Protein AF-A0A7Y3PG98-F1 (afdb_monomer_lite)

Secondary structure (DSSP, 8-state):
---------------EEE-TT-SS-EE-HHHHHHHT----EEEEEEETTEEEEEEEEEEEEEETTTEEEEEEEEEE----TT--EEE-HHHHTTSEEEEEEETTEEEEEEESS--S----HHHHHHHHHHHHHHHHHHHHHHHHHHHS--

Sequence (150 aa):
MDKSIGPNKQTADLIGIWDTGASGTMITQRVVDELEIKPIGRTEVHHAQGSDESPVFLVDLQLPMKVVIQGLTVTLGKLPPGVDVLIGMDVIGTGDFAVTNVGGMTTMSFRVPSQVKIDYVAESHAINQVQAKAAQGNRAQRRANKRGSH

pLDDT: mean 88.87, std 14.06, range [38.84, 98.31]

Structure (mmCIF, N/CA/C/O backbone):
data_AF-A0A7Y3PG98-F1
#
_entry.id   AF-A0A7Y3PG98-F1
#
loop_
_atom_site.group_PDB
_atom_site.id
_atom_site.type_symbol
_atom_site.label_atom_id
_atom_site.label_alt_id
_atom_site.label_comp_id
_atom_site.label_asym_id
_atom_site.label_entity_id
_atom_site.label_seq_id
_atom_site.pdbx_PDB_ins_code
_atom_site.Cartn_x
_atom_site.Cartn_y
_atom_site.Cartn_z
_atom_site.occupancy
_atom_site.B_iso_or_equiv
_atom_site.auth_seq_id
_atom_site.auth_comp_id
_atom_site.auth_asym_id
_atom_site.auth_atom_id
_atom_site.pdbx_PDB_model_num
ATOM 1 N N . MET A 1 1 ? -25.744 -10.027 36.135 1.00 39.94 1 MET A N 1
ATOM 2 C CA . MET A 1 1 ? -24.843 -9.097 35.428 1.00 39.94 1 MET A CA 1
ATOM 3 C C . MET A 1 1 ? -24.874 -9.496 33.974 1.00 39.94 1 MET A C 1
ATOM 5 O O . MET A 1 1 ? -24.430 -10.584 33.637 1.00 39.94 1 MET A O 1
ATOM 9 N N . ASP A 1 2 ? -25.550 -8.679 33.183 1.00 38.84 2 ASP A N 1
ATOM 10 C CA . ASP A 1 2 ? -25.761 -8.873 31.756 1.00 38.84 2 ASP A CA 1
ATOM 11 C C . ASP A 1 2 ? -24.429 -8.719 31.001 1.00 38.84 2 ASP A C 1
ATOM 13 O O . ASP A 1 2 ? -23.715 -7.733 31.184 1.00 38.84 2 ASP A O 1
ATOM 17 N N . LYS A 1 3 ? -24.078 -9.724 30.198 1.00 41.81 3 LYS A N 1
ATOM 18 C CA . LYS A 1 3 ? -23.091 -9.626 29.117 1.00 41.81 3 LYS A CA 1
ATOM 19 C C . LYS A 1 3 ? -23.709 -10.255 27.873 1.00 41.81 3 LYS A C 1
ATOM 21 O O . LYS A 1 3 ? -23.242 -11.274 27.369 1.00 41.81 3 LYS A O 1
ATOM 26 N N . SER A 1 4 ? -24.781 -9.642 27.389 1.00 39.09 4 SER A N 1
ATOM 27 C CA . SER A 1 4 ? -25.163 -9.685 25.985 1.00 39.09 4 SER A CA 1
ATOM 28 C C . SER A 1 4 ? -24.027 -9.073 25.154 1.00 39.09 4 SER A C 1
ATOM 30 O O . SER A 1 4 ? -23.998 -7.889 24.836 1.00 39.09 4 SER A O 1
ATOM 32 N N . ILE A 1 5 ? -23.028 -9.897 24.829 1.00 47.22 5 ILE A N 1
ATOM 33 C CA . ILE A 1 5 ? -22.099 -9.604 23.741 1.00 47.22 5 ILE A CA 1
ATOM 34 C C . ILE A 1 5 ? -22.943 -9.731 22.471 1.00 47.22 5 ILE A C 1
ATOM 36 O O . ILE A 1 5 ? -23.153 -10.828 21.957 1.00 47.22 5 ILE A O 1
ATOM 40 N N . GLY A 1 6 ? -23.505 -8.606 22.025 1.00 44.28 6 GLY A N 1
ATOM 41 C CA . GLY A 1 6 ? -24.035 -8.479 20.671 1.00 44.28 6 GLY A CA 1
ATOM 42 C C . GLY A 1 6 ? -22.948 -8.830 19.645 1.00 44.28 6 GLY A C 1
ATOM 43 O O . GLY A 1 6 ? -21.772 -8.908 20.009 1.00 44.28 6 GLY A O 1
ATOM 44 N N . PRO A 1 7 ? -23.304 -9.078 18.374 1.00 42.66 7 PRO A N 1
ATOM 45 C CA . PRO A 1 7 ? -22.331 -9.443 17.353 1.00 42.66 7 PRO A CA 1
ATOM 46 C C . PRO A 1 7 ? -21.313 -8.310 17.225 1.00 42.66 7 PRO A C 1
ATOM 48 O O . PRO A 1 7 ? -21.605 -7.258 16.665 1.00 42.66 7 PRO A O 1
ATOM 51 N N . ASN A 1 8 ? -20.132 -8.507 17.807 1.00 52.66 8 ASN A N 1
ATOM 52 C CA . ASN A 1 8 ? -19.030 -7.574 17.686 1.00 52.66 8 ASN A CA 1
ATOM 53 C C . ASN A 1 8 ? -18.654 -7.578 16.204 1.00 52.66 8 ASN A C 1
ATOM 55 O O . ASN A 1 8 ? -18.199 -8.605 15.692 1.00 52.66 8 ASN A O 1
ATOM 59 N N . LYS A 1 9 ? -18.947 -6.494 15.486 1.00 55.75 9 LYS A N 1
ATOM 60 C CA . LYS A 1 9 ? -18.654 -6.388 14.059 1.00 55.75 9 LYS A CA 1
ATOM 61 C C . LYS A 1 9 ? -17.140 -6.202 13.911 1.00 55.75 9 LYS A C 1
ATOM 63 O O . LYS A 1 9 ? -16.649 -5.109 13.702 1.00 55.75 9 LYS A O 1
ATOM 68 N N . GLN A 1 10 ? -16.384 -7.288 14.073 1.00 78.19 10 GLN A N 1
ATOM 69 C CA . GLN A 1 10 ? -14.914 -7.282 14.056 1.00 78.19 10 GLN A CA 1
ATOM 70 C C . GLN A 1 10 ? -14.327 -7.230 12.639 1.00 78.19 10 GLN A C 1
ATOM 72 O O . GLN A 1 10 ? -13.117 -7.317 12.467 1.00 78.19 10 GLN A O 1
ATOM 77 N N . THR A 1 11 ? -15.176 -7.147 11.615 1.00 88.19 11 THR A N 1
ATOM 78 C CA . THR A 1 11 ? -14.768 -7.165 10.209 1.00 88.19 11 THR A CA 1
ATOM 79 C C . THR A 1 11 ? -15.646 -6.212 9.409 1.00 88.19 11 THR A C 1
ATOM 81 O O . THR A 1 11 ? -16.843 -6.080 9.678 1.00 88.19 11 THR A O 1
ATOM 84 N N . ALA A 1 12 ? -15.042 -5.550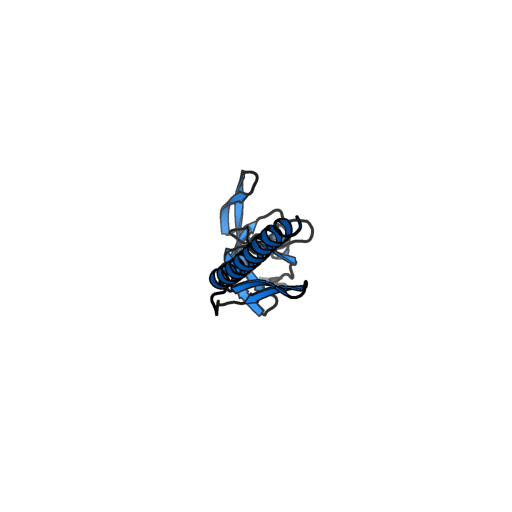 8.428 1.00 91.88 12 ALA A N 1
ATOM 85 C CA . ALA A 1 12 ? -15.719 -4.683 7.477 1.00 91.88 12 ALA A CA 1
ATOM 86 C C . ALA A 1 12 ? -15.169 -4.969 6.079 1.00 91.88 12 ALA A C 1
ATOM 88 O O . ALA A 1 12 ? -13.960 -5.141 5.911 1.00 91.88 12 ALA A O 1
ATOM 89 N N . ASP A 1 13 ? -16.058 -5.001 5.089 1.00 93.56 13 ASP A N 1
ATOM 90 C CA . ASP A 1 13 ? -15.665 -5.032 3.684 1.00 93.56 13 ASP A CA 1
ATOM 91 C C . ASP A 1 13 ? -15.352 -3.602 3.241 1.00 93.56 13 ASP A C 1
ATOM 93 O O . ASP A 1 13 ? -16.183 -2.699 3.371 1.00 93.56 13 ASP A O 1
ATOM 97 N N . LEU A 1 14 ? -14.133 -3.390 2.749 1.00 94.81 14 LEU A N 1
ATOM 98 C CA . LEU A 1 14 ? -13.570 -2.065 2.494 1.00 94.81 14 LEU A CA 1
ATOM 99 C C . LEU A 1 14 ? -13.083 -1.943 1.051 1.00 94.81 14 LEU A C 1
ATOM 101 O O . LEU A 1 14 ? -12.591 -2.908 0.461 1.00 94.81 14 LEU A O 1
ATOM 105 N N . ILE A 1 15 ? -13.158 -0.734 0.498 1.00 96.88 15 ILE A N 1
ATOM 106 C CA . ILE A 1 15 ? -12.541 -0.414 -0.790 1.00 96.88 15 ILE A CA 1
ATOM 107 C C . ILE A 1 15 ? -11.116 0.084 -0.538 1.00 96.88 15 ILE A C 1
ATOM 109 O O . ILE A 1 15 ? -10.903 1.161 0.023 1.00 96.88 15 ILE A O 1
ATOM 113 N N . GLY A 1 16 ? -10.137 -0.719 -0.957 1.00 96.19 16 GLY A N 1
ATOM 114 C CA . GLY A 1 16 ? -8.714 -0.419 -0.827 1.00 96.19 16 GLY A CA 1
ATOM 115 C C . GLY A 1 16 ? -8.063 0.005 -2.145 1.00 96.19 16 GLY A C 1
ATOM 116 O O . GLY A 1 16 ? -8.387 -0.537 -3.203 1.00 96.19 16 GLY A O 1
ATOM 117 N N . ILE A 1 17 ? -7.100 0.924 -2.076 1.00 97.00 17 ILE A N 1
ATOM 118 C CA . ILE A 1 17 ? -6.180 1.238 -3.180 1.00 97.00 17 ILE A CA 1
ATOM 119 C C . ILE A 1 17 ? -4.755 0.818 -2.827 1.00 97.00 17 ILE A C 1
ATOM 121 O O . ILE A 1 17 ? -4.376 0.820 -1.661 1.00 97.00 17 ILE A O 1
ATOM 125 N N . TRP A 1 18 ? -3.960 0.487 -3.839 1.00 96.94 18 TRP A N 1
ATOM 126 C CA . TRP A 1 18 ? -2.527 0.239 -3.693 1.00 96.94 18 TRP A CA 1
ATOM 127 C C . TRP A 1 18 ? -1.759 1.516 -4.019 1.00 96.94 18 TRP A C 1
ATOM 129 O O . TRP A 1 18 ? -1.966 2.082 -5.093 1.00 96.94 18 TRP A O 1
ATOM 139 N N . ASP A 1 19 ? -0.869 1.948 -3.128 1.00 96.56 19 ASP A N 1
ATOM 140 C CA . ASP A 1 19 ? -0.060 3.151 -3.318 1.00 96.56 19 ASP A CA 1
ATOM 141 C C . ASP A 1 19 ? 1.419 2.867 -3.037 1.00 96.56 19 ASP A C 1
ATOM 143 O O . ASP A 1 19 ? 1.883 2.831 -1.898 1.00 96.56 19 ASP A O 1
ATOM 147 N N . THR A 1 20 ? 2.187 2.692 -4.110 1.00 96.06 20 THR A N 1
ATOM 148 C CA . THR A 1 20 ? 3.640 2.484 -4.036 1.00 96.06 20 THR A CA 1
ATOM 149 C C . THR A 1 20 ? 4.401 3.734 -3.584 1.00 96.06 20 THR A C 1
ATOM 151 O O . THR A 1 20 ? 5.593 3.649 -3.302 1.00 96.06 20 THR A O 1
ATOM 154 N N . GLY A 1 21 ? 3.753 4.905 -3.570 1.00 95.44 21 GLY A N 1
ATOM 155 C CA . GLY A 1 21 ? 4.317 6.163 -3.086 1.00 95.44 21 GLY A CA 1
ATOM 156 C C . GLY A 1 21 ? 4.177 6.365 -1.576 1.00 95.44 21 GLY A C 1
ATOM 157 O O . GLY A 1 21 ? 4.784 7.292 -1.041 1.00 95.44 21 GLY A O 1
ATOM 158 N N . ALA A 1 22 ? 3.416 5.513 -0.883 1.00 95.44 22 ALA A N 1
ATOM 159 C CA . ALA A 1 22 ? 3.190 5.613 0.553 1.00 95.44 22 ALA A CA 1
ATOM 160 C C . ALA A 1 22 ? 4.037 4.602 1.332 1.00 95.44 22 ALA A C 1
ATOM 162 O O . ALA A 1 22 ? 4.020 3.407 1.049 1.00 95.44 22 ALA A O 1
ATOM 163 N N . SER A 1 23 ? 4.745 5.063 2.365 1.00 96.00 23 SER A N 1
ATOM 164 C CA . SER A 1 23 ? 5.548 4.178 3.222 1.00 96.00 23 SER A CA 1
ATOM 165 C C . SER A 1 23 ? 4.701 3.267 4.115 1.00 96.00 23 SER A C 1
ATOM 167 O O . SER A 1 23 ? 5.144 2.172 4.446 1.00 96.00 23 SER A O 1
ATOM 169 N N . GLY A 1 24 ? 3.508 3.716 4.513 1.00 97.12 24 GLY A N 1
ATOM 170 C CA . GLY A 1 24 ? 2.632 3.014 5.450 1.00 97.12 24 GLY A CA 1
ATOM 171 C C . GLY A 1 24 ? 1.184 2.960 4.978 1.00 97.12 24 GLY A C 1
ATOM 172 O O . GLY A 1 24 ? 0.762 3.764 4.144 1.00 97.12 24 GLY A O 1
ATOM 173 N N . THR A 1 25 ? 0.431 2.018 5.534 1.00 98.31 25 THR A N 1
ATOM 174 C CA . THR A 1 25 ? -0.987 1.810 5.250 1.00 98.31 25 THR A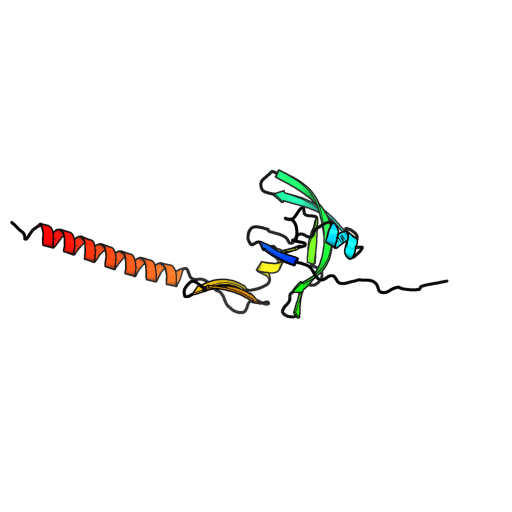 CA 1
ATOM 175 C C . THR A 1 25 ? -1.854 2.763 6.078 1.00 98.31 25 THR A C 1
ATOM 177 O O . THR A 1 25 ? -1.615 2.992 7.267 1.00 98.31 25 THR A O 1
ATOM 180 N N . MET A 1 26 ? -2.883 3.328 5.444 1.00 97.94 26 MET A N 1
ATOM 181 C CA . MET A 1 26 ? -3.769 4.338 6.030 1.00 97.94 26 MET A CA 1
ATOM 182 C C . MET A 1 26 ? -5.226 3.883 5.978 1.00 97.94 26 MET A C 1
ATOM 184 O O . MET A 1 26 ? -5.656 3.288 4.990 1.00 97.94 26 MET A O 1
ATOM 188 N N . ILE A 1 27 ? -6.001 4.223 7.006 1.00 98.19 27 ILE A N 1
ATOM 189 C CA . ILE A 1 27 ? -7.449 3.983 7.076 1.00 98.19 27 ILE A CA 1
ATOM 190 C C . ILE A 1 27 ? -8.211 5.294 7.281 1.00 98.19 27 ILE A C 1
ATOM 192 O O . ILE A 1 27 ? -7.679 6.264 7.822 1.00 98.19 27 ILE A O 1
ATOM 196 N N . THR A 1 28 ? -9.475 5.338 6.864 1.00 98.00 28 THR A N 1
ATOM 197 C CA . THR A 1 28 ? -10.346 6.501 7.103 1.00 98.00 28 THR A CA 1
ATOM 198 C C . THR A 1 28 ? -11.031 6.455 8.470 1.00 98.00 28 THR A C 1
ATOM 200 O O . THR A 1 28 ? -11.175 5.398 9.083 1.00 98.00 28 THR A O 1
ATOM 203 N N . GLN A 1 29 ? -11.547 7.605 8.922 1.00 97.19 29 GLN A N 1
ATOM 204 C CA . GLN A 1 29 ? -12.374 7.685 10.135 1.00 97.19 29 GLN A CA 1
ATOM 205 C C . GLN A 1 29 ? -13.607 6.775 10.054 1.00 97.19 29 GLN A C 1
ATOM 207 O O . GLN A 1 29 ? -13.999 6.187 11.052 1.00 97.19 29 GLN A O 1
ATOM 212 N N . ARG A 1 30 ? -14.159 6.576 8.850 1.00 95.81 30 ARG A N 1
ATOM 213 C CA . ARG A 1 30 ? -15.276 5.656 8.610 1.00 95.81 30 ARG A CA 1
ATOM 214 C C . ARG A 1 30 ? -14.953 4.230 9.065 1.00 95.81 30 ARG A C 1
ATOM 216 O O . ARG A 1 30 ? -15.803 3.586 9.665 1.00 95.81 30 ARG A O 1
ATOM 223 N N . VAL A 1 31 ? -13.735 3.755 8.788 1.00 96.56 31 VAL A N 1
ATOM 224 C CA . VAL A 1 31 ? -13.266 2.420 9.200 1.00 96.56 31 VAL A CA 1
ATOM 225 C C . VAL A 1 31 ? -13.137 2.344 10.717 1.00 96.56 31 VAL A C 1
ATOM 227 O O . VAL A 1 31 ? -13.557 1.362 11.321 1.00 96.56 31 VAL A O 1
ATOM 230 N N . VAL A 1 32 ? -12.587 3.394 11.332 1.00 96.56 32 VAL A N 1
ATOM 231 C CA . VAL A 1 32 ? -12.449 3.490 12.792 1.00 96.56 32 VAL A CA 1
ATOM 232 C C . VAL A 1 32 ? -13.812 3.421 13.476 1.00 96.56 32 VAL A C 1
ATOM 234 O O . VAL A 1 32 ? -13.980 2.653 14.420 1.00 96.56 32 VAL A O 1
ATOM 237 N N . ASP A 1 33 ? -14.778 4.187 12.971 1.00 94.69 33 ASP A N 1
ATOM 238 C CA . ASP A 1 33 ? -16.132 4.257 13.516 1.00 94.69 33 ASP A CA 1
ATOM 239 C C . ASP A 1 33 ? -16.899 2.943 13.298 1.00 94.69 33 ASP A C 1
ATOM 241 O O . ASP A 1 33 ? -17.585 2.478 14.202 1.00 94.69 33 ASP A O 1
ATOM 245 N N . GLU A 1 34 ? -16.770 2.316 12.122 1.00 94.19 34 GLU A N 1
ATOM 246 C CA . GLU A 1 34 ? -17.462 1.061 11.797 1.00 94.19 34 GLU A CA 1
ATOM 247 C C . GLU A 1 34 ? -16.946 -0.139 12.601 1.00 94.19 34 GLU A C 1
ATOM 249 O O . GLU A 1 34 ? -17.734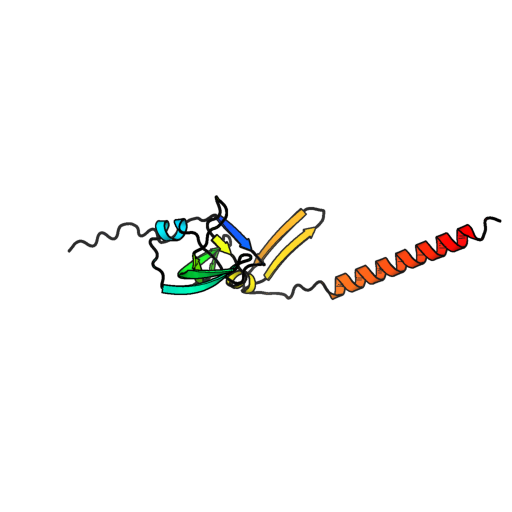 -1.017 12.955 1.00 94.19 34 GLU A O 1
ATOM 254 N N . LEU A 1 35 ? -15.640 -0.187 12.871 1.00 94.69 35 LEU A N 1
ATOM 255 C CA . LEU A 1 35 ? -15.009 -1.265 13.638 1.00 94.69 35 LEU A CA 1
ATOM 256 C C . LEU A 1 35 ? -14.921 -0.964 15.142 1.00 94.69 35 LEU A C 1
ATOM 258 O O . LEU A 1 35 ? -14.445 -1.806 15.902 1.00 94.69 35 LEU A O 1
ATOM 262 N N . GLU A 1 36 ? -15.327 0.234 15.571 1.00 94.81 36 GLU A N 1
ATOM 263 C CA . GLU A 1 36 ? -15.243 0.715 16.957 1.00 94.81 36 GLU A CA 1
ATOM 264 C C . GLU A 1 36 ? -13.833 0.564 17.579 1.00 94.81 36 GLU A C 1
ATOM 266 O O . GLU A 1 36 ? -13.665 0.316 18.781 1.00 94.81 36 GLU A O 1
ATOM 271 N N . ILE A 1 37 ? -12.786 0.715 16.758 1.00 94.12 37 ILE A N 1
ATOM 272 C CA . ILE A 1 37 ? -11.388 0.526 17.172 1.00 94.12 37 ILE A CA 1
ATOM 273 C C . ILE A 1 37 ? -10.812 1.776 17.839 1.00 94.12 37 ILE A C 1
ATOM 275 O O . ILE A 1 37 ? -11.126 2.915 17.496 1.00 94.12 37 ILE A O 1
ATOM 279 N N . LYS A 1 38 ? -9.917 1.563 18.808 1.00 95.62 38 LYS A N 1
ATOM 280 C CA . LYS A 1 38 ? -9.265 2.640 19.565 1.00 95.62 38 LYS A CA 1
ATOM 281 C C . LYS A 1 38 ? -7.817 2.817 19.116 1.00 95.62 38 LYS A C 1
ATOM 283 O O . LYS A 1 38 ? -7.155 1.819 18.828 1.00 95.62 38 LYS A O 1
ATOM 288 N N . PRO A 1 39 ? -7.304 4.057 19.089 1.00 97.62 39 PRO A N 1
ATOM 289 C CA . PRO A 1 39 ? -5.909 4.286 18.759 1.00 97.62 39 PRO A CA 1
ATOM 290 C C . PRO A 1 39 ? -4.999 3.701 19.845 1.00 97.62 39 PRO A C 1
ATOM 292 O O . PRO A 1 39 ? -5.302 3.778 21.037 1.00 97.62 39 PRO A O 1
ATO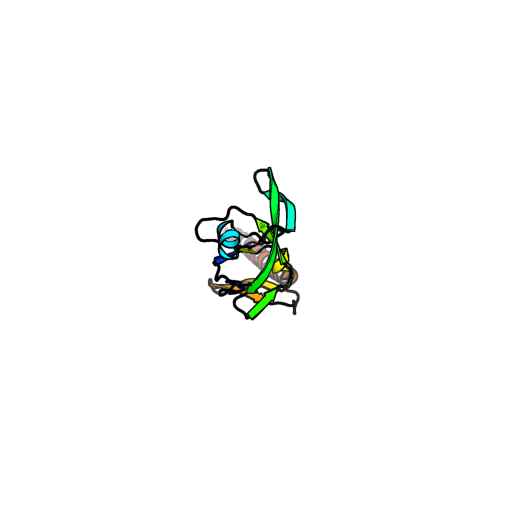M 295 N N . ILE A 1 40 ? -3.866 3.150 19.422 1.00 97.94 40 ILE A N 1
ATOM 296 C CA . ILE A 1 40 ? -2.799 2.630 20.288 1.00 97.94 40 ILE A CA 1
ATOM 297 C C . ILE A 1 40 ? -1.678 3.654 20.513 1.00 97.94 40 ILE A C 1
ATOM 299 O O . ILE A 1 40 ? -0.815 3.455 21.363 1.00 97.94 40 ILE A O 1
ATOM 303 N N . GLY A 1 41 ? -1.683 4.752 19.754 1.00 97.44 41 GLY A N 1
ATOM 304 C CA . GLY A 1 41 ? -0.670 5.796 19.822 1.00 97.44 41 GLY A CA 1
ATOM 305 C C . GLY A 1 41 ? -0.889 6.884 18.777 1.00 97.44 41 GLY A C 1
ATOM 306 O O . GLY A 1 41 ? -1.976 7.012 18.205 1.00 97.44 41 GLY A O 1
ATOM 307 N N . ARG A 1 42 ? 0.158 7.673 18.538 1.00 97.38 42 ARG A N 1
ATOM 308 C CA . ARG A 1 42 ? 0.222 8.699 17.494 1.00 97.38 42 ARG A CA 1
ATOM 309 C C . ARG A 1 42 ? 1.597 8.679 16.836 1.00 97.38 42 ARG A C 1
ATOM 311 O O . ARG A 1 42 ? 2.555 8.211 17.449 1.00 97.38 42 ARG A O 1
ATOM 318 N N . THR A 1 43 ? 1.676 9.153 15.602 1.00 95.69 43 THR A N 1
ATOM 319 C CA . THR A 1 43 ? 2.930 9.273 14.859 1.00 95.69 43 THR A CA 1
ATOM 320 C C . THR A 1 43 ? 2.872 10.455 13.900 1.00 95.69 43 THR A C 1
ATOM 322 O O . THR A 1 43 ? 1.792 10.813 13.421 1.00 95.69 43 THR A O 1
ATOM 325 N N . GLU A 1 44 ? 4.025 11.038 13.596 1.00 95.19 44 GLU A N 1
ATOM 326 C CA . GLU A 1 44 ? 4.153 12.055 12.561 1.00 95.19 44 GLU A CA 1
ATOM 327 C C . GLU A 1 44 ? 4.046 11.398 11.177 1.00 95.19 44 GLU A C 1
ATOM 329 O O . GLU A 1 44 ? 4.748 10.435 10.862 1.00 95.19 44 GLU A O 1
ATOM 334 N N . VAL A 1 45 ? 3.151 11.913 10.338 1.00 91.62 45 VAL A N 1
ATOM 335 C CA . VAL A 1 45 ? 2.943 11.464 8.960 1.00 91.62 45 VAL A CA 1
ATOM 336 C C . VAL A 1 45 ? 3.351 12.584 8.017 1.00 91.62 45 VAL A C 1
ATOM 338 O O . VAL A 1 45 ? 2.848 13.700 8.117 1.00 91.62 45 VAL A O 1
ATOM 341 N N . HIS A 1 46 ? 4.234 12.278 7.067 1.00 88.69 46 HIS A N 1
ATOM 342 C CA . HIS A 1 46 ? 4.654 13.215 6.028 1.00 88.69 46 HIS A CA 1
ATOM 343 C C . HIS A 1 46 ? 3.808 13.047 4.767 1.00 88.69 46 HIS A C 1
ATOM 345 O O . HIS A 1 46 ? 3.597 11.937 4.281 1.00 88.69 46 HIS A O 1
ATOM 351 N N . HIS A 1 47 ? 3.373 14.162 4.198 1.00 84.12 47 HIS A N 1
ATOM 352 C CA . HIS A 1 47 ? 2.648 14.221 2.934 1.00 84.12 47 HIS A CA 1
ATOM 353 C C . HIS A 1 47 ? 3.183 15.377 2.083 1.00 84.12 47 HIS A C 1
ATOM 355 O O . HIS A 1 47 ? 3.992 16.190 2.525 1.00 84.12 47 HIS A O 1
ATOM 361 N N . ALA A 1 48 ? 2.723 15.488 0.836 1.00 80.44 48 ALA A N 1
ATOM 362 C CA . ALA A 1 48 ? 3.247 16.470 -0.121 1.00 80.44 48 ALA A CA 1
ATOM 363 C C . ALA A 1 48 ? 3.130 17.945 0.327 1.00 80.44 48 ALA A C 1
ATOM 365 O O . ALA A 1 48 ? 3.753 18.817 -0.272 1.00 80.44 48 ALA A O 1
ATOM 366 N N . GLN A 1 49 ? 2.320 18.232 1.350 1.00 80.81 49 GLN A N 1
ATOM 367 C CA . GLN A 1 49 ? 2.045 19.582 1.848 1.00 80.81 49 GLN A CA 1
ATOM 368 C C . GLN A 1 49 ? 2.645 19.860 3.239 1.00 80.81 49 GLN A C 1
ATOM 370 O O . GLN A 1 49 ? 2.452 20.960 3.748 1.00 80.81 49 GLN A O 1
ATOM 375 N N . GLY A 1 50 ? 3.361 18.909 3.852 1.00 88.81 50 GLY A N 1
ATOM 376 C CA . GLY A 1 50 ? 3.931 19.072 5.192 1.00 88.81 50 GLY A CA 1
ATOM 377 C C . GLY A 1 50 ? 3.949 17.778 6.000 1.00 88.81 50 GLY A C 1
ATOM 378 O O . GLY A 1 50 ? 4.056 16.683 5.442 1.00 88.81 50 GLY A O 1
ATOM 379 N N . SER A 1 51 ? 3.865 17.917 7.320 1.00 90.38 51 SER A N 1
ATOM 380 C CA . SER A 1 51 ? 3.675 16.806 8.243 1.00 90.38 51 SER A CA 1
ATOM 381 C C . SER A 1 51 ? 2.582 17.107 9.255 1.00 90.38 51 SER A C 1
ATOM 383 O O . SER A 1 51 ? 2.396 18.254 9.659 1.00 90.38 51 SER A O 1
ATOM 385 N N . ASP A 1 52 ? 1.877 16.054 9.655 1.00 91.50 52 ASP A N 1
ATOM 386 C CA . ASP A 1 52 ? 0.796 16.096 10.630 1.00 91.50 52 ASP A CA 1
ATOM 387 C C . ASP A 1 52 ? 0.929 14.924 11.612 1.00 91.50 52 ASP A C 1
ATOM 389 O O . ASP A 1 52 ? 1.302 13.811 11.244 1.00 91.50 52 ASP A O 1
ATOM 393 N N . GLU A 1 53 ? 0.557 15.146 12.870 1.00 95.56 53 GLU A N 1
ATOM 394 C CA . GLU A 1 53 ? 0.431 14.081 13.868 1.00 95.56 53 GLU A CA 1
ATOM 395 C C . GLU A 1 53 ? -0.861 13.286 13.648 1.00 95.56 53 GLU A C 1
ATOM 397 O O . GLU A 1 53 ? -1.961 13.814 13.843 1.00 95.56 53 GLU A O 1
ATOM 402 N N . SER A 1 54 ? -0.753 11.994 13.339 1.00 96.69 54 SER A N 1
ATOM 403 C CA . SER A 1 54 ? -1.894 11.112 13.077 1.00 96.69 54 SER A CA 1
ATOM 404 C C . SER A 1 54 ? -2.056 10.019 14.144 1.00 96.69 54 SER A C 1
ATOM 406 O O . SER A 1 54 ? -1.062 9.436 14.586 1.00 96.69 54 SER A O 1
ATOM 408 N N . PRO A 1 55 ? -3.293 9.708 14.587 1.00 98.19 55 PRO A N 1
ATOM 409 C CA . PRO A 1 55 ? -3.568 8.518 15.384 1.00 98.19 55 PRO A CA 1
ATOM 410 C C . PRO A 1 55 ? -3.130 7.230 14.682 1.00 98.19 55 PRO A C 1
ATOM 412 O O . PRO A 1 55 ? -3.262 7.085 13.466 1.00 98.19 55 PRO A O 1
ATOM 415 N N . VAL A 1 56 ? -2.668 6.280 15.487 1.00 98.19 56 VAL A N 1
ATOM 416 C CA . VAL A 1 56 ? -2.183 4.970 15.057 1.00 98.19 56 VAL A CA 1
ATOM 417 C C . VAL A 1 56 ? -3.094 3.883 15.613 1.00 98.19 56 VAL A C 1
ATOM 419 O O . VAL A 1 56 ? -3.443 3.926 16.793 1.00 98.19 56 VAL A O 1
ATOM 422 N N . PHE A 1 57 ? -3.442 2.891 14.799 1.00 98.12 57 PHE A N 1
ATOM 423 C CA . PHE A 1 57 ? -4.307 1.766 15.158 1.00 98.12 57 PHE A CA 1
ATOM 424 C C . PHE A 1 57 ? -3.617 0.439 14.849 1.00 98.12 57 PHE A C 1
ATOM 426 O O . PHE A 1 57 ? -2.763 0.374 13.969 1.00 98.12 57 PHE A O 1
ATOM 433 N N . LEU A 1 58 ? -4.011 -0.614 15.564 1.00 97.00 58 LEU A N 1
A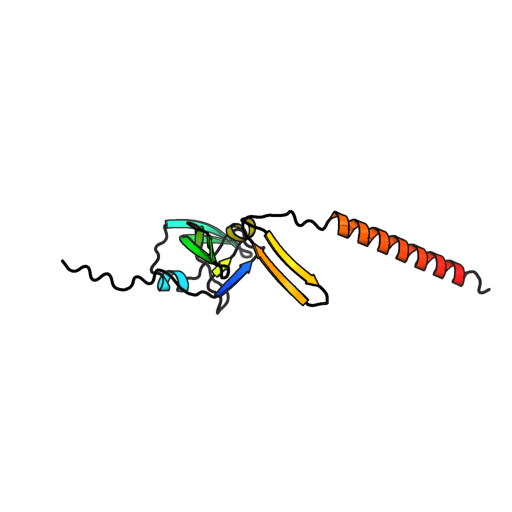TOM 434 C CA . LEU A 1 58 ? -3.579 -1.984 15.302 1.00 97.00 58 LEU A CA 1
ATOM 435 C C . LEU A 1 58 ? -4.741 -2.758 14.682 1.00 97.00 58 LEU A C 1
ATOM 437 O O . LEU A 1 58 ? -5.813 -2.825 15.285 1.00 97.00 58 LEU A O 1
ATOM 441 N N . VAL A 1 59 ? -4.534 -3.322 13.495 1.00 96.38 59 VAL A N 1
ATOM 442 C CA . VAL A 1 59 ? -5.567 -4.041 12.737 1.00 96.38 59 VAL A CA 1
ATOM 443 C C . VAL A 1 59 ? -5.003 -5.305 12.093 1.00 96.38 59 VAL A C 1
ATOM 445 O O . VAL A 1 59 ? -3.805 -5.403 11.839 1.00 96.38 59 VAL A O 1
ATOM 448 N N . ASP A 1 60 ? -5.883 -6.247 11.769 1.00 96.00 60 ASP A N 1
ATOM 449 C CA . ASP A 1 60 ? -5.571 -7.330 10.840 1.00 96.00 60 ASP A CA 1
ATOM 450 C C . ASP A 1 60 ? -6.142 -6.965 9.463 1.00 96.00 60 ASP A C 1
ATOM 452 O O . ASP A 1 60 ? -7.319 -6.621 9.342 1.00 96.00 60 ASP A O 1
ATOM 456 N N . LEU A 1 61 ? -5.318 -7.032 8.415 1.00 95.56 61 LEU A N 1
ATOM 457 C CA . LEU A 1 61 ? -5.730 -6.734 7.043 1.00 95.56 61 LEU A CA 1
ATOM 458 C C . LEU A 1 61 ? -5.895 -8.032 6.254 1.00 95.56 61 LEU A C 1
ATOM 460 O O . LEU A 1 61 ? -4.915 -8.710 5.941 1.00 95.56 61 LEU A O 1
ATOM 464 N N . GLN A 1 62 ? -7.134 -8.358 5.888 1.00 95.25 62 GLN A N 1
ATOM 465 C CA . GLN A 1 62 ? -7.432 -9.475 4.999 1.00 95.25 62 GLN A CA 1
ATOM 466 C C . GLN A 1 62 ? -7.531 -9.001 3.545 1.00 95.25 62 GLN A C 1
ATOM 468 O O . GLN A 1 62 ? -8.388 -8.196 3.191 1.00 95.25 62 GLN A O 1
ATOM 473 N N . LEU A 1 63 ? -6.675 -9.543 2.681 1.00 92.75 63 LEU A N 1
ATOM 474 C CA . LEU A 1 63 ? -6.717 -9.314 1.239 1.00 92.75 63 LEU A CA 1
ATOM 475 C C . LEU A 1 63 ? -7.647 -10.333 0.545 1.00 92.75 63 LEU A C 1
ATOM 477 O O . LEU A 1 63 ? -7.800 -11.461 1.034 1.00 92.75 63 LEU A O 1
ATOM 481 N N . PRO A 1 64 ? -8.203 -10.013 -0.643 1.00 87.50 64 PRO A N 1
ATOM 482 C CA . PRO A 1 64 ? -9.144 -10.883 -1.363 1.00 87.50 64 PRO A CA 1
ATOM 483 C C . PRO A 1 64 ? -8.649 -12.314 -1.635 1.00 87.50 64 PRO A C 1
ATOM 485 O O . PRO A 1 64 ? -9.447 -13.238 -1.767 1.00 87.50 64 PRO A O 1
ATOM 488 N N . MET A 1 65 ? -7.332 -12.533 -1.678 1.00 84.31 65 MET A N 1
ATOM 489 C CA . MET A 1 65 ? -6.719 -13.847 -1.916 1.00 84.31 65 MET A CA 1
ATOM 490 C C . MET A 1 65 ? -6.596 -14.714 -0.649 1.00 84.31 65 MET A C 1
ATOM 492 O O . MET A 1 65 ? -5.780 -15.633 -0.619 1.00 84.31 65 MET A O 1
ATOM 496 N N . LYS A 1 66 ? -7.378 -14.428 0.403 1.00 85.38 66 LYS A N 1
ATOM 497 C CA . LYS A 1 66 ? -7.322 -15.104 1.719 1.00 85.38 66 LYS A CA 1
ATOM 498 C C . LYS A 1 66 ? -5.960 -14.990 2.415 1.00 85.38 66 LYS A C 1
ATOM 500 O O . LYS A 1 66 ? -5.594 -15.829 3.233 1.00 85.38 66 LYS A O 1
ATOM 505 N N . VAL A 1 67 ? -5.222 -13.939 2.083 1.00 88.69 67 VAL A N 1
ATOM 506 C CA . VAL A 1 67 ? -4.000 -13.544 2.781 1.00 88.69 67 VAL A CA 1
ATOM 507 C C . VAL A 1 67 ? -4.403 -12.627 3.924 1.00 88.69 67 VAL A C 1
ATOM 509 O O . VAL A 1 67 ? -5.169 -11.693 3.701 1.00 88.69 67 VAL A O 1
ATOM 512 N N . VAL A 1 68 ? -3.873 -12.874 5.120 1.00 93.06 68 VAL A N 1
ATOM 513 C CA . VAL A 1 68 ? -4.074 -12.010 6.287 1.00 93.06 68 VAL A CA 1
ATOM 514 C C . VAL A 1 68 ? -2.723 -11.474 6.739 1.00 93.06 68 VAL A C 1
ATOM 516 O O . VAL A 1 68 ? -1.809 -12.252 7.013 1.00 93.06 68 VAL A O 1
ATOM 519 N N . ILE A 1 69 ? -2.607 -10.152 6.819 1.00 94.25 69 ILE A N 1
ATOM 520 C CA . ILE A 1 69 ? -1.486 -9.462 7.456 1.00 94.25 69 ILE A CA 1
ATOM 521 C C . ILE A 1 69 ? -1.924 -9.124 8.878 1.00 94.25 69 ILE A C 1
ATOM 523 O O . ILE A 1 69 ? -2.803 -8.285 9.068 1.00 94.25 69 ILE A O 1
ATOM 527 N N . GLN A 1 70 ? -1.362 -9.825 9.861 1.00 94.44 70 GLN A N 1
ATOM 528 C CA . GLN A 1 70 ? -1.757 -9.690 11.263 1.00 94.44 70 GLN A CA 1
ATOM 529 C C . GLN A 1 70 ? -0.964 -8.600 11.978 1.00 94.44 70 GLN A C 1
ATOM 531 O O . GLN A 1 70 ? 0.233 -8.444 11.731 1.00 94.44 70 GLN A O 1
ATOM 536 N N . GLY A 1 71 ? -1.615 -7.898 12.905 1.00 94.75 71 GLY A N 1
ATOM 537 C CA . GLY A 1 71 ? -0.967 -6.897 13.751 1.00 94.75 71 GLY A CA 1
ATOM 538 C C . GLY A 1 71 ? -0.354 -5.740 12.959 1.00 94.75 71 GLY A C 1
ATOM 539 O O . GLY A 1 71 ? 0.707 -5.234 13.324 1.00 94.75 71 GLY A O 1
ATOM 540 N N . LEU A 1 72 ? -1.001 -5.340 11.864 1.00 97.31 72 LEU A N 1
ATOM 541 C CA . LEU A 1 72 ? -0.582 -4.213 11.048 1.00 97.31 72 LEU A CA 1
ATOM 542 C C . LEU A 1 72 ? -0.873 -2.905 11.786 1.00 97.31 72 LEU A C 1
ATOM 544 O O . LEU A 1 72 ? -1.997 -2.641 12.218 1.00 97.31 72 LEU A O 1
ATOM 548 N N . THR A 1 73 ? 0.151 -2.071 11.896 1.00 97.81 73 THR A N 1
ATOM 549 C CA . THR A 1 73 ? 0.022 -0.712 12.414 1.00 97.81 73 THR A CA 1
ATOM 550 C C . THR A 1 73 ? -0.388 0.215 11.274 1.00 97.81 73 THR A C 1
ATOM 552 O O . THR A 1 73 ? 0.349 0.338 10.302 1.00 97.81 73 THR A O 1
ATOM 555 N N . VAL A 1 74 ? -1.537 0.879 11.393 1.00 98.25 74 VAL A N 1
ATOM 556 C CA . VAL A 1 74 ? -2.077 1.789 10.366 1.00 98.25 74 VAL A CA 1
ATOM 557 C C . VAL A 1 74 ? -2.314 3.184 10.930 1.00 98.25 74 VAL A C 1
ATOM 559 O O . VAL A 1 74 ? -2.581 3.338 12.124 1.00 98.25 74 VAL A O 1
ATOM 562 N N . THR A 1 75 ? -2.245 4.211 10.083 1.00 98.25 75 THR A N 1
ATOM 563 C CA . THR A 1 75 ? -2.517 5.602 10.485 1.00 98.25 75 THR A CA 1
ATOM 564 C C . THR A 1 75 ? -3.876 6.090 9.994 1.00 98.25 75 THR A C 1
ATOM 566 O O . THR A 1 75 ? -4.424 5.593 9.007 1.00 98.25 75 THR A O 1
ATOM 569 N N . LEU A 1 76 ? -4.441 7.084 10.684 1.00 97.62 76 LEU A N 1
ATOM 570 C CA . LEU A 1 76 ? -5.638 7.771 10.206 1.00 97.62 76 LEU A CA 1
ATOM 571 C C . LEU A 1 76 ? -5.294 8.686 9.026 1.00 97.62 76 LEU A C 1
ATOM 573 O O . LEU A 1 76 ? -4.331 9.454 9.079 1.00 97.62 76 LEU A O 1
ATOM 577 N N . GLY A 1 77 ? -6.124 8.657 7.990 1.00 94.56 77 GLY A N 1
ATOM 578 C CA . GLY A 1 77 ? -5.924 9.430 6.774 1.00 94.56 77 GLY A CA 1
ATOM 579 C C . GLY A 1 77 ? -7.198 10.034 6.201 1.00 94.56 77 GLY A C 1
ATOM 580 O O . GLY A 1 77 ? -8.295 9.498 6.362 1.00 94.56 77 GLY A O 1
ATOM 581 N N . LYS A 1 78 ? -7.041 11.140 5.467 1.00 93.44 78 LYS A N 1
ATOM 582 C CA . LYS A 1 78 ? -8.069 11.645 4.547 1.00 93.44 78 LYS A CA 1
ATOM 583 C C . LYS A 1 78 ? -7.807 11.052 3.166 1.00 93.44 78 LYS A C 1
ATOM 585 O O . LYS A 1 78 ? -6.841 11.436 2.514 1.00 93.44 78 LYS A O 1
ATOM 590 N N . LEU A 1 79 ? -8.658 10.124 2.741 1.00 95.06 79 LEU A N 1
ATOM 591 C CA . LEU A 1 79 ? -8.573 9.470 1.434 1.00 95.06 79 LEU A CA 1
ATOM 592 C C . LEU A 1 79 ? -9.647 10.018 0.477 1.00 95.06 79 LEU A C 1
ATOM 594 O O . LEU A 1 79 ? -10.615 10.637 0.938 1.00 95.06 79 LEU A O 1
ATOM 598 N N . PRO A 1 80 ? -9.491 9.833 -0.849 1.00 94.75 80 PRO A N 1
ATOM 599 C CA . PRO A 1 80 ? -10.519 10.207 -1.813 1.00 94.75 80 PRO A CA 1
ATOM 600 C C . PRO A 1 80 ? -11.884 9.573 -1.488 1.00 94.75 80 PRO A C 1
ATOM 602 O O . PRO A 1 80 ? -11.932 8.475 -0.928 1.00 94.75 80 PRO A O 1
ATOM 605 N N . PRO A 1 81 ? -13.005 10.217 -1.862 1.00 94.19 81 PRO A N 1
ATOM 606 C CA . PRO A 1 81 ? -14.333 9.648 -1.652 1.00 94.19 81 PRO A CA 1
ATOM 607 C C . PRO A 1 81 ? -14.456 8.235 -2.236 1.00 94.19 81 PRO A C 1
ATOM 609 O O . PRO A 1 81 ? -14.085 8.002 -3.385 1.00 94.19 81 PRO A O 1
ATOM 612 N N . GLY A 1 82 ? -15.002 7.305 -1.449 1.00 95.31 82 GLY A N 1
ATOM 613 C CA . GLY A 1 82 ? -15.171 5.903 -1.848 1.00 95.31 82 GLY A CA 1
ATOM 614 C C . GLY A 1 82 ? -13.932 5.023 -1.657 1.00 95.31 82 GLY A C 1
ATOM 615 O O . GLY A 1 82 ? -13.977 3.859 -2.038 1.00 95.31 82 GLY A O 1
ATOM 616 N N . VAL A 1 83 ? -12.851 5.551 -1.074 1.00 97.94 83 VAL A N 1
ATOM 617 C CA . VAL A 1 83 ? -11.676 4.777 -0.656 1.00 97.94 83 VAL A CA 1
ATOM 618 C C . VAL A 1 83 ? -11.600 4.762 0.864 1.00 97.94 83 VAL A C 1
ATOM 620 O O . VAL A 1 83 ? -11.640 5.804 1.515 1.00 97.94 83 VAL A O 1
ATOM 623 N N . ASP A 1 84 ? -11.443 3.570 1.421 1.00 97.88 84 ASP A N 1
ATOM 624 C CA . ASP A 1 84 ? -11.448 3.337 2.863 1.00 97.88 84 ASP A CA 1
ATOM 625 C C . ASP A 1 84 ? -10.064 3.038 3.417 1.00 97.88 84 ASP A C 1
ATOM 627 O O . ASP A 1 84 ? -9.772 3.382 4.565 1.00 97.88 84 ASP A O 1
ATOM 631 N N . VAL A 1 85 ? -9.237 2.398 2.588 1.00 97.81 85 VAL A N 1
ATOM 632 C CA . VAL A 1 85 ? -7.885 1.960 2.921 1.00 97.81 85 VAL A CA 1
ATOM 633 C C . VAL A 1 85 ? -6.938 2.321 1.781 1.00 97.81 85 VAL A C 1
ATOM 635 O O . VAL A 1 85 ? -7.233 2.094 0.608 1.00 97.81 85 VAL A O 1
ATOM 638 N N . LEU A 1 86 ? -5.773 2.851 2.126 1.00 98.12 86 LEU A N 1
ATOM 639 C CA . LEU A 1 86 ? -4.638 2.994 1.223 1.00 98.12 86 LEU A CA 1
ATOM 640 C C . LEU A 1 86 ? -3.556 2.030 1.699 1.00 98.12 86 LEU A C 1
ATOM 642 O O . LEU A 1 86 ? -3.088 2.151 2.825 1.00 98.12 86 LEU A O 1
ATOM 646 N N . ILE A 1 87 ? -3.198 1.063 0.857 1.00 97.94 87 ILE A N 1
ATOM 647 C CA . ILE A 1 87 ? -2.213 0.017 1.137 1.00 97.94 87 ILE A CA 1
ATOM 648 C C . ILE A 1 87 ? -0.844 0.503 0.667 1.00 97.94 87 ILE A C 1
ATOM 650 O O . ILE A 1 87 ? -0.629 0.675 -0.536 1.00 97.94 87 ILE A O 1
ATOM 654 N N . GLY A 1 88 ? 0.056 0.723 1.623 1.00 98.06 88 GLY A N 1
ATOM 655 C CA . GLY A 1 88 ? 1.396 1.248 1.387 1.00 98.06 88 GLY A CA 1
ATOM 656 C C . GLY A 1 88 ? 2.477 0.172 1.291 1.00 98.06 88 GLY A C 1
ATOM 657 O O . GLY A 1 88 ? 2.219 -1.033 1.204 1.00 98.06 88 GLY A O 1
ATOM 658 N N . MET A 1 89 ? 3.726 0.631 1.315 1.00 97.81 89 MET A N 1
ATOM 659 C CA . MET A 1 89 ? 4.927 -0.197 1.206 1.00 97.81 89 MET A CA 1
ATOM 660 C C . MET A 1 89 ? 5.155 -1.138 2.392 1.00 97.81 89 MET A C 1
ATOM 662 O O . MET A 1 89 ? 5.793 -2.173 2.213 1.00 97.81 89 MET A O 1
ATOM 666 N N . ASP A 1 90 ? 4.595 -0.839 3.562 1.00 97.50 90 ASP A N 1
ATOM 667 C CA . ASP A 1 90 ? 4.560 -1.729 4.729 1.00 97.50 90 ASP A CA 1
ATOM 668 C C . ASP A 1 90 ? 3.849 -3.063 4.452 1.00 97.50 90 ASP A C 1
ATOM 670 O O . ASP A 1 90 ? 4.246 -4.095 4.990 1.00 97.50 90 ASP A O 1
ATOM 674 N N . VAL A 1 91 ? 2.852 -3.063 3.563 1.00 97.44 91 VAL A N 1
ATOM 675 C CA . VAL A 1 91 ? 2.163 -4.271 3.090 1.00 97.44 91 VAL A CA 1
ATOM 676 C C . VAL A 1 91 ? 2.707 -4.725 1.738 1.00 97.44 91 VAL A C 1
ATOM 678 O O . VAL A 1 91 ? 3.012 -5.907 1.575 1.00 97.44 91 VAL A O 1
ATOM 681 N N . ILE A 1 92 ? 2.871 -3.816 0.770 1.00 97.50 92 ILE A N 1
ATOM 682 C CA . ILE A 1 92 ? 3.377 -4.140 -0.578 1.00 97.50 92 ILE A CA 1
ATOM 683 C C . ILE A 1 92 ? 4.742 -4.835 -0.494 1.00 97.50 92 ILE A C 1
ATOM 685 O O . ILE A 1 92 ? 4.977 -5.824 -1.186 1.00 97.50 92 ILE A O 1
ATOM 689 N N . GLY A 1 93 ? 5.623 -4.364 0.391 1.00 95.94 93 GLY A N 1
ATOM 690 C CA . GLY A 1 93 ? 6.976 -4.890 0.572 1.00 95.94 93 GLY A CA 1
ATOM 691 C C . GLY A 1 93 ? 7.051 -6.261 1.249 1.00 95.94 93 GLY A C 1
ATOM 692 O O . GLY A 1 93 ? 8.129 -6.846 1.306 1.00 95.94 93 GLY A O 1
ATOM 693 N N . THR A 1 94 ? 5.933 -6.805 1.739 1.00 95.31 94 THR A N 1
ATOM 694 C CA . THR A 1 94 ? 5.895 -8.164 2.312 1.00 95.31 94 THR A CA 1
ATOM 695 C C . THR A 1 94 ? 5.996 -9.257 1.243 1.00 95.31 94 THR A C 1
ATOM 697 O O . THR A 1 94 ? 6.261 -10.420 1.559 1.00 95.31 94 THR A O 1
ATOM 700 N N . GLY A 1 95 ? 5.791 -8.904 -0.028 1.00 94.44 95 GLY A N 1
ATOM 701 C CA . GLY A 1 95 ? 5.661 -9.854 -1.119 1.00 94.44 95 GLY A CA 1
ATOM 702 C C . GLY A 1 95 ? 6.124 -9.319 -2.470 1.00 94.44 95 GLY A C 1
ATOM 703 O O . GLY A 1 95 ? 6.879 -8.355 -2.556 1.00 94.44 95 GLY A O 1
ATOM 704 N N . ASP A 1 96 ? 5.659 -9.971 -3.534 1.00 95.06 96 ASP A N 1
ATOM 705 C CA . ASP A 1 96 ? 5.927 -9.545 -4.906 1.00 95.06 96 ASP A CA 1
ATOM 706 C C . ASP A 1 96 ? 4.715 -8.790 -5.446 1.00 95.06 96 ASP A C 1
ATOM 708 O O . ASP A 1 96 ? 3.657 -9.382 -5.671 1.00 95.06 96 ASP A O 1
ATOM 712 N N . PHE A 1 97 ? 4.883 -7.492 -5.677 1.00 95.06 97 PHE A N 1
ATOM 713 C CA . PHE A 1 97 ? 3.917 -6.636 -6.357 1.00 95.06 97 PHE A CA 1
ATOM 714 C C . PHE A 1 97 ? 4.398 -6.367 -7.782 1.00 95.06 97 PHE A C 1
ATOM 716 O O . PHE A 1 97 ? 5.487 -5.834 -7.990 1.00 95.06 97 PHE A O 1
ATOM 723 N N . ALA A 1 98 ? 3.589 -6.732 -8.772 1.00 95.31 98 ALA A N 1
ATOM 724 C CA . ALA A 1 98 ? 3.925 -6.574 -10.177 1.00 95.31 98 ALA A CA 1
ATOM 725 C C . ALA A 1 98 ? 2.788 -5.897 -10.940 1.00 95.31 98 ALA A C 1
ATOM 727 O O . ALA A 1 98 ? 1.625 -6.286 -10.839 1.00 95.31 98 ALA A O 1
ATOM 728 N N . VAL A 1 99 ? 3.154 -4.922 -11.768 1.00 96.06 99 VAL A N 1
ATOM 729 C CA . VAL A 1 99 ? 2.287 -4.354 -12.799 1.00 96.06 99 VAL A CA 1
ATOM 730 C C . VAL A 1 99 ? 2.958 -4.609 -14.135 1.00 96.06 99 VAL A C 1
ATOM 732 O O . VAL A 1 99 ? 4.109 -4.236 -14.348 1.00 96.06 99 VAL A O 1
ATOM 735 N N . THR A 1 100 ? 2.244 -5.269 -15.037 1.00 95.81 100 THR A N 1
ATOM 736 C CA . THR A 1 100 ? 2.720 -5.549 -16.392 1.00 95.81 100 THR A CA 1
ATOM 737 C C . THR A 1 100 ? 1.703 -5.041 -17.398 1.00 95.81 100 THR A C 1
ATOM 739 O O . THR A 1 100 ? 0.504 -5.033 -17.125 1.00 95.81 100 THR A O 1
ATOM 742 N N . ASN A 1 101 ? 2.171 -4.596 -18.562 1.00 97.25 101 ASN A N 1
ATOM 743 C CA . ASN A 1 101 ? 1.307 -4.272 -19.689 1.00 97.25 101 ASN A CA 1
ATOM 744 C C . ASN A 1 101 ? 1.746 -5.111 -20.888 1.00 97.25 101 ASN A C 1
ATOM 746 O O . ASN A 1 101 ? 2.773 -4.838 -21.508 1.00 97.25 101 ASN A O 1
ATOM 750 N N . VAL A 1 102 ? 0.991 -6.171 -21.170 1.00 96.00 102 VAL A N 1
ATOM 751 C CA . VAL A 1 102 ? 1.277 -7.096 -22.270 1.00 96.00 102 VAL A CA 1
ATOM 752 C C . VAL A 1 102 ? 0.135 -7.002 -23.269 1.00 96.00 102 VAL A C 1
ATOM 754 O O . VAL A 1 102 ? -1.028 -7.184 -22.918 1.00 96.00 102 VAL A O 1
ATOM 757 N N . GLY A 1 103 ? 0.457 -6.667 -24.520 1.00 95.31 103 GLY A N 1
ATOM 758 C CA . GLY A 1 103 ? -0.551 -6.496 -25.571 1.00 95.31 103 GLY A CA 1
ATOM 759 C C . GLY A 1 103 ? -1.532 -5.346 -25.312 1.00 95.31 103 GLY A C 1
ATOM 760 O O . GLY A 1 103 ? -2.680 -5.426 -25.732 1.00 95.31 103 GLY A O 1
ATOM 761 N N . GLY A 1 104 ? -1.114 -4.300 -24.591 1.00 96.12 104 GLY A N 1
ATOM 762 C CA . GLY A 1 104 ? -1.985 -3.183 -24.214 1.00 96.12 104 GLY A CA 1
ATOM 763 C C . GLY A 1 104 ? -2.860 -3.456 -22.987 1.00 96.12 104 GLY A C 1
ATOM 764 O O . GLY A 1 104 ? -3.529 -2.541 -22.513 1.00 96.12 104 GLY A O 1
ATOM 765 N N . MET A 1 105 ? -2.839 -4.673 -22.436 1.00 96.56 105 MET A N 1
ATOM 766 C CA . MET A 1 105 ? -3.618 -5.038 -21.255 1.00 96.56 105 MET A CA 1
ATOM 767 C C . MET A 1 105 ? -2.773 -4.904 -19.992 1.00 96.56 105 MET A C 1
ATOM 769 O O . MET A 1 105 ? -1.772 -5.603 -19.823 1.00 96.56 105 MET A O 1
ATOM 773 N N . THR A 1 106 ? -3.197 -4.019 -19.092 1.00 97.19 106 THR A N 1
ATOM 774 C CA . THR A 1 106 ? -2.579 -3.870 -17.774 1.00 97.19 106 THR A CA 1
ATOM 775 C C . THR A 1 106 ? -3.053 -4.987 -16.853 1.00 97.19 106 THR A C 1
ATOM 777 O O . THR A 1 106 ? -4.248 -5.137 -16.617 1.00 97.19 106 THR A O 1
ATOM 780 N N . THR A 1 107 ? -2.108 -5.742 -16.304 1.00 96.25 107 THR A N 1
ATOM 781 C CA . THR A 1 107 ? -2.343 -6.748 -15.268 1.00 96.25 107 THR A CA 1
ATOM 782 C C . THR A 1 107 ? -1.581 -6.346 -14.018 1.00 96.25 107 THR A C 1
ATOM 784 O O . THR A 1 107 ? -0.367 -6.136 -14.069 1.00 96.25 107 THR A O 1
ATOM 787 N N . MET A 1 108 ? -2.296 -6.258 -12.899 1.00 94.56 108 MET A N 1
ATOM 788 C CA . MET A 1 108 ? -1.708 -6.143 -11.569 1.00 94.56 108 MET A CA 1
ATOM 789 C C . MET A 1 108 ? -1.741 -7.514 -10.898 1.00 94.56 108 MET A C 1
ATOM 791 O O . MET A 1 108 ? -2.689 -8.285 -11.058 1.00 94.56 108 MET A O 1
ATOM 795 N N . SER A 1 109 ? -0.678 -7.851 -10.183 1.00 93.31 109 SER A N 1
ATOM 796 C CA . SER A 1 109 ? -0.582 -9.080 -9.410 1.00 93.31 109 SER A CA 1
ATOM 797 C C . SER A 1 109 ? 0.163 -8.817 -8.117 1.00 93.31 109 SER A C 1
ATOM 799 O O . SER A 1 109 ? 1.143 -8.074 -8.085 1.00 93.31 109 SER A O 1
ATOM 801 N N . PHE A 1 110 ? -0.300 -9.468 -7.060 1.00 93.94 110 PHE A N 1
ATOM 802 C CA . PHE A 1 110 ? 0.360 -9.483 -5.769 1.00 93.94 110 PHE A CA 1
ATOM 803 C C . PHE A 1 110 ? 0.448 -10.926 -5.281 1.00 93.94 110 PHE A C 1
ATOM 805 O O . PHE A 1 110 ? -0.448 -11.730 -5.544 1.00 93.94 110 PHE A O 1
ATOM 812 N N . ARG A 1 111 ? 1.515 -11.267 -4.568 1.00 92.31 111 ARG A N 1
ATOM 813 C CA . ARG A 1 111 ? 1.607 -12.507 -3.791 1.00 92.31 111 ARG A CA 1
ATOM 814 C C . ARG A 1 111 ? 2.482 -12.288 -2.573 1.00 92.31 111 ARG A C 1
ATOM 816 O O . ARG A 1 111 ? 3.390 -11.468 -2.611 1.00 92.31 111 ARG A O 1
ATOM 823 N N . VAL A 1 112 ? 2.267 -13.095 -1.547 1.00 92.88 112 VAL A N 1
ATOM 824 C CA . VAL A 1 112 ? 3.087 -13.132 -0.338 1.00 92.88 112 VAL A CA 1
ATOM 825 C C . VAL A 1 112 ? 3.218 -14.593 0.120 1.00 92.88 112 VAL A C 1
ATOM 827 O O . VAL A 1 112 ? 2.239 -15.338 0.018 1.00 92.88 112 VAL A O 1
ATOM 830 N N . PRO A 1 113 ? 4.398 -15.032 0.597 1.00 92.94 113 PRO A N 1
ATOM 831 C CA . PRO A 1 113 ? 5.662 -14.293 0.598 1.00 92.94 113 PRO A CA 1
ATOM 832 C C . PRO A 1 113 ? 6.266 -14.179 -0.808 1.00 92.94 113 PRO A C 1
ATOM 834 O O . PRO A 1 113 ? 5.836 -14.872 -1.737 1.00 92.94 113 PRO A O 1
ATOM 837 N N . SER A 1 114 ? 7.274 -13.315 -0.962 1.00 94.69 114 SER A N 1
ATOM 838 C CA . SER A 1 114 ? 8.056 -13.226 -2.202 1.00 94.69 114 SER A CA 1
ATOM 839 C C . SER A 1 114 ? 8.625 -14.600 -2.582 1.00 94.69 114 SER A C 1
ATOM 841 O O . SER A 1 114 ? 9.103 -15.337 -1.718 1.00 94.69 114 SER A O 1
ATOM 843 N N . GLN A 1 115 ? 8.544 -14.964 -3.865 1.00 94.69 115 GLN A N 1
ATOM 844 C CA . GLN A 1 115 ? 9.089 -16.238 -4.375 1.00 94.69 115 GLN A CA 1
ATOM 845 C C . GLN A 1 115 ? 10.165 -16.044 -5.444 1.00 94.69 115 GLN A C 1
ATOM 847 O O . GLN A 1 115 ? 10.909 -16.975 -5.740 1.00 94.69 115 GLN A O 1
ATOM 852 N N . VAL A 1 116 ? 10.224 -14.876 -6.090 1.00 93.62 116 VAL A N 1
ATOM 853 C CA . VAL A 1 116 ? 11.171 -14.623 -7.179 1.00 93.62 116 VAL A CA 1
ATOM 854 C C . VAL A 1 116 ? 11.516 -13.149 -7.247 1.00 93.62 116 VAL A C 1
ATOM 856 O O . VAL A 1 116 ? 10.652 -12.296 -7.072 1.00 93.62 116 VAL A O 1
ATOM 859 N N . LYS A 1 117 ? 12.772 -12.853 -7.577 1.00 94.25 117 LYS A N 1
ATOM 860 C CA . LYS A 1 117 ? 13.193 -11.496 -7.909 1.00 94.25 117 LYS A CA 1
ATOM 861 C C . LYS A 1 117 ? 12.691 -11.138 -9.312 1.00 94.25 117 LYS A C 1
ATOM 863 O O . LYS A 1 117 ? 13.021 -11.833 -10.270 1.00 94.25 117 LYS A O 1
ATOM 868 N N . ILE A 1 118 ? 11.936 -10.046 -9.425 1.00 93.69 118 ILE A N 1
ATOM 869 C CA . ILE A 1 118 ? 11.533 -9.442 -10.702 1.00 93.69 118 ILE A CA 1
ATOM 870 C C . ILE A 1 118 ? 12.417 -8.213 -10.927 1.00 93.69 118 ILE A C 1
ATOM 872 O O . ILE A 1 118 ? 12.307 -7.228 -10.204 1.00 93.69 118 ILE A O 1
ATOM 876 N N . ASP A 1 119 ? 13.321 -8.285 -11.900 1.00 94.56 119 ASP A N 1
ATOM 877 C CA . ASP A 1 119 ? 14.287 -7.225 -12.197 1.00 94.56 119 ASP A CA 1
ATOM 878 C C . ASP A 1 119 ? 14.592 -7.220 -13.694 1.00 94.56 119 ASP A C 1
ATOM 880 O O . ASP A 1 119 ? 15.328 -8.069 -14.183 1.00 94.56 119 ASP A O 1
ATOM 884 N N . TYR A 1 120 ? 13.996 -6.266 -14.410 1.00 93.50 120 TYR A N 1
ATOM 885 C CA . TYR A 1 120 ? 14.083 -6.164 -15.869 1.00 93.50 120 TYR A CA 1
ATOM 886 C C . TYR A 1 120 ? 15.285 -5.348 -16.358 1.00 93.50 120 TYR A C 1
ATOM 888 O O . TYR A 1 120 ? 15.325 -4.956 -17.529 1.00 93.50 120 TYR A O 1
ATOM 896 N N . VAL A 1 121 ? 16.232 -4.993 -15.482 1.00 94.88 121 VAL A N 1
ATOM 897 C CA . VAL A 1 121 ? 17.344 -4.102 -15.845 1.00 94.88 121 VAL A CA 1
ATOM 898 C C . VAL A 1 121 ? 18.188 -4.713 -16.967 1.00 94.88 121 VAL A C 1
ATOM 900 O O . VAL A 1 121 ? 18.477 -4.040 -17.960 1.00 94.88 121 VAL A O 1
ATOM 903 N N . ALA A 1 122 ? 18.538 -5.997 -16.859 1.00 93.62 122 ALA A N 1
ATOM 904 C CA . ALA A 1 122 ? 19.370 -6.677 -17.850 1.00 93.62 122 ALA A CA 1
ATOM 905 C C . ALA A 1 122 ? 18.674 -6.772 -19.221 1.00 93.62 122 ALA A C 1
ATOM 907 O O . ALA A 1 122 ? 19.264 -6.428 -20.250 1.00 93.62 122 ALA A O 1
ATOM 908 N N . GLU A 1 123 ? 17.405 -7.170 -19.239 1.00 93.31 123 GLU A N 1
ATOM 909 C CA . GLU A 1 123 ? 16.573 -7.270 -20.437 1.00 93.31 123 GLU A CA 1
ATOM 910 C C . GLU A 1 123 ? 16.389 -5.901 -21.099 1.00 93.31 123 GLU A C 1
ATOM 912 O O . GLU A 1 123 ? 16.547 -5.765 -22.316 1.00 93.31 123 GLU A O 1
ATOM 917 N N . SER A 1 124 ? 16.132 -4.862 -20.299 1.00 93.12 124 SER A N 1
ATOM 918 C CA . SER A 1 124 ? 15.988 -3.484 -20.781 1.00 93.12 124 SER A CA 1
ATOM 919 C C . SER A 1 124 ? 17.276 -2.988 -21.438 1.00 93.12 124 SER A C 1
ATOM 921 O O . SER A 1 124 ? 17.241 -2.382 -22.512 1.00 93.12 124 SER A O 1
ATOM 923 N N . HIS A 1 125 ? 18.437 -3.281 -20.844 1.00 95.00 125 HIS A N 1
ATOM 924 C CA . HIS A 1 125 ? 19.725 -2.954 -21.451 1.00 95.00 125 HIS A CA 1
ATOM 925 C C . HIS A 1 125 ? 19.941 -3.678 -22.781 1.00 95.00 125 HIS A C 1
ATOM 927 O O . HIS A 1 125 ? 20.381 -3.047 -23.746 1.00 95.00 125 HIS A O 1
ATOM 933 N N . ALA A 1 126 ? 19.602 -4.965 -22.865 1.00 93.31 126 ALA A N 1
ATOM 934 C CA . ALA A 1 126 ? 19.723 -5.729 -24.103 1.00 93.31 126 ALA A CA 1
ATOM 935 C C . ALA A 1 126 ? 18.841 -5.147 -25.226 1.00 93.31 126 ALA A C 1
ATOM 937 O O . ALA A 1 126 ? 19.329 -4.920 -26.337 1.00 93.31 126 ALA A O 1
ATOM 938 N N . ILE A 1 127 ? 17.576 -4.819 -24.932 1.00 93.12 127 ILE A N 1
ATOM 939 C CA . ILE A 1 127 ? 16.645 -4.198 -25.891 1.00 93.12 127 ILE A CA 1
ATOM 940 C C . ILE A 1 127 ? 17.188 -2.853 -26.389 1.00 93.12 127 ILE A C 1
ATOM 942 O O . ILE A 1 127 ? 17.256 -2.617 -27.599 1.00 93.12 127 ILE A O 1
ATOM 946 N N . ASN A 1 128 ? 17.637 -1.993 -25.472 1.00 92.31 128 ASN A N 1
ATOM 947 C CA . ASN A 1 128 ? 18.166 -0.673 -25.811 1.00 92.31 128 ASN A CA 1
ATOM 948 C C . ASN A 1 128 ? 19.402 -0.762 -26.719 1.00 92.31 128 ASN A C 1
ATOM 950 O O . ASN A 1 128 ? 19.540 0.018 -27.664 1.00 92.31 128 ASN A O 1
ATOM 954 N N . GLN A 1 129 ? 20.287 -1.737 -26.487 1.00 92.25 129 GLN A N 1
ATOM 955 C CA . GLN A 1 129 ? 21.461 -1.957 -27.336 1.00 92.25 129 GLN A CA 1
ATOM 956 C C . GLN A 1 129 ? 21.081 -2.389 -28.758 1.00 92.25 129 GLN A C 1
ATOM 958 O O . GLN A 1 129 ? 21.671 -1.902 -29.727 1.00 92.25 129 GLN A O 1
ATOM 963 N N . VAL A 1 130 ? 20.096 -3.279 -28.905 1.00 91.00 130 VAL A N 1
ATOM 964 C CA . VAL A 1 130 ? 19.607 -3.719 -30.222 1.00 91.00 130 VAL A CA 1
ATOM 965 C C . VAL A 1 130 ? 18.979 -2.548 -30.983 1.00 91.00 130 VAL A C 1
ATOM 967 O O . VAL A 1 130 ? 19.321 -2.313 -32.145 1.00 91.00 130 VAL A O 1
ATOM 970 N N . GLN A 1 131 ? 18.130 -1.759 -30.320 1.00 89.25 131 GLN A N 1
ATOM 971 C CA . GLN A 1 131 ? 17.496 -0.581 -30.920 1.00 89.25 131 GLN A CA 1
ATOM 972 C C . GLN A 1 131 ? 18.524 0.479 -31.345 1.00 89.25 131 GLN A C 1
ATOM 974 O O . GLN A 1 131 ? 18.432 1.029 -32.446 1.00 89.25 131 GLN A O 1
ATOM 979 N N . ALA A 1 132 ? 19.547 0.726 -30.520 1.00 89.12 132 ALA A N 1
ATOM 980 C CA . ALA A 1 132 ? 20.620 1.662 -30.842 1.00 89.12 132 ALA A CA 1
ATOM 981 C C . ALA A 1 132 ? 21.402 1.239 -32.098 1.00 89.12 132 ALA A C 1
ATOM 983 O O . ALA A 1 132 ? 21.641 2.068 -32.983 1.00 89.12 132 ALA A O 1
ATOM 984 N N . LYS A 1 133 ? 21.750 -0.050 -32.222 1.00 88.19 133 LYS A N 1
ATOM 985 C CA . LYS A 1 133 ? 22.436 -0.592 -33.409 1.00 88.19 133 LYS A CA 1
ATOM 986 C C . LYS A 1 133 ? 21.579 -0.462 -34.673 1.00 88.19 133 LYS A C 1
ATOM 988 O O . LYS A 1 133 ? 22.074 0.005 -35.700 1.00 88.19 133 LYS A O 1
ATOM 993 N N . ALA A 1 134 ? 20.289 -0.793 -34.595 1.00 85.31 134 ALA A N 1
ATOM 994 C CA . ALA A 1 134 ? 19.361 -0.655 -35.720 1.00 85.31 134 ALA A CA 1
ATOM 995 C C . ALA A 1 134 ? 19.220 0.810 -36.186 1.00 85.31 134 ALA A C 1
ATOM 997 O O . ALA A 1 134 ? 19.250 1.104 -37.385 1.00 85.31 134 ALA A O 1
ATOM 998 N N . ALA A 1 135 ? 19.140 1.759 -35.246 1.00 83.31 135 ALA A N 1
ATOM 999 C CA . ALA A 1 135 ? 19.063 3.185 -35.557 1.00 83.31 135 ALA A CA 1
ATOM 1000 C C . ALA A 1 135 ? 20.340 3.721 -36.233 1.00 83.31 135 ALA A C 1
ATOM 1002 O O . ALA A 1 135 ? 20.261 4.554 -37.144 1.00 83.31 135 ALA A O 1
ATOM 1003 N N . GLN A 1 136 ? 21.517 3.242 -35.816 1.00 80.12 136 GLN A N 1
ATOM 1004 C CA . GLN A 1 136 ? 22.800 3.60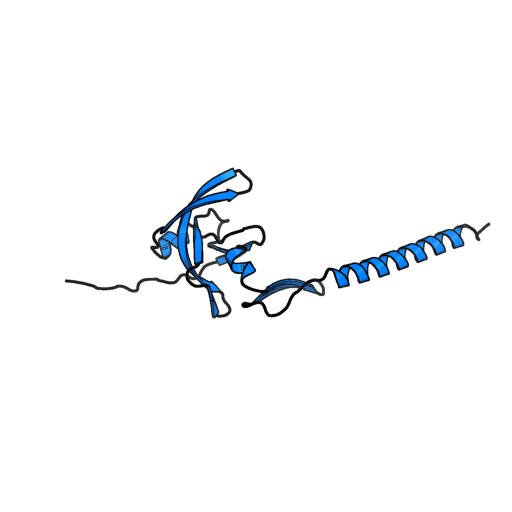7 -36.425 1.00 80.12 136 GLN A CA 1
ATOM 1005 C C . GLN A 1 136 ? 22.922 3.083 -37.862 1.00 80.12 136 GLN A C 1
ATOM 1007 O O . GLN A 1 136 ? 23.275 3.859 -38.755 1.00 80.12 136 GLN A O 1
ATOM 1012 N N . GLY A 1 137 ? 22.552 1.820 -38.109 1.00 78.25 137 GLY A N 1
ATOM 1013 C CA . GLY A 1 137 ? 22.531 1.230 -39.454 1.00 78.25 137 GLY A CA 1
ATOM 1014 C C . GLY A 1 137 ? 21.633 2.008 -40.423 1.00 78.25 137 GLY A C 1
ATOM 1015 O O . GLY A 1 137 ? 22.075 2.422 -41.496 1.00 78.25 137 GLY A O 1
ATOM 1016 N N . ASN A 1 138 ? 20.412 2.343 -39.994 1.00 77.50 138 ASN A N 1
ATOM 1017 C CA . ASN A 1 138 ? 19.471 3.135 -40.794 1.00 77.50 138 ASN A CA 1
ATOM 1018 C C . ASN A 1 138 ? 20.001 4.541 -41.140 1.00 77.50 138 ASN A C 1
ATOM 1020 O O . ASN A 1 138 ? 19.775 5.048 -42.244 1.00 77.50 138 ASN A O 1
ATOM 1024 N N . ARG A 1 139 ? 20.726 5.192 -40.219 1.00 76.38 139 ARG A N 1
ATOM 1025 C CA . ARG A 1 139 ? 21.358 6.502 -40.471 1.00 76.38 139 ARG A CA 1
ATOM 1026 C C . ARG A 1 139 ? 22.531 6.401 -41.445 1.00 76.38 139 ARG A C 1
ATOM 1028 O O . ARG A 1 139 ? 22.663 7.274 -42.305 1.00 76.38 139 ARG A O 1
ATOM 1035 N N . ALA A 1 140 ? 23.361 5.364 -41.327 1.00 75.12 140 ALA A N 1
ATOM 1036 C CA . ALA A 1 140 ? 24.480 5.125 -42.237 1.00 75.12 140 ALA A CA 1
ATOM 1037 C C . ALA A 1 140 ? 23.988 4.885 -43.675 1.00 75.12 140 ALA A C 1
ATOM 1039 O O . ALA A 1 140 ? 24.474 5.531 -44.605 1.00 75.12 140 ALA A O 1
ATOM 1040 N N . GLN A 1 141 ? 22.945 4.069 -43.847 1.00 72.06 141 GLN A N 1
ATOM 1041 C CA . GLN A 1 141 ? 22.370 3.762 -45.159 1.00 72.06 141 GLN A CA 1
ATOM 1042 C C . GLN A 1 141 ? 21.707 4.981 -45.822 1.00 72.06 141 GLN A C 1
ATOM 1044 O O . GLN A 1 141 ? 21.924 5.250 -47.002 1.00 72.06 141 GLN A O 1
ATOM 1049 N N . ARG A 1 142 ? 20.985 5.810 -45.052 1.00 74.62 142 ARG A N 1
ATOM 1050 C CA . ARG A 1 142 ? 20.439 7.090 -45.549 1.00 74.62 142 ARG A CA 1
ATOM 1051 C C . ARG A 1 142 ? 21.525 8.072 -45.999 1.00 74.62 142 ARG A C 1
ATOM 1053 O O . ARG A 1 142 ? 21.313 8.818 -46.953 1.00 74.62 142 ARG A O 1
ATOM 1060 N N . ARG A 1 143 ? 22.675 8.102 -45.316 1.00 72.94 143 ARG A N 1
ATOM 1061 C CA . ARG A 1 143 ? 23.821 8.945 -45.701 1.00 72.94 143 ARG A CA 1
ATOM 1062 C C . ARG A 1 143 ? 24.520 8.429 -46.960 1.00 72.94 143 ARG A C 1
ATOM 1064 O O . ARG A 1 143 ? 24.915 9.251 -47.779 1.00 72.94 143 ARG A O 1
ATOM 1071 N N . ALA A 1 144 ? 24.637 7.111 -47.125 1.00 71.38 144 ALA A N 1
ATOM 1072 C CA . ALA A 1 144 ? 25.197 6.498 -48.328 1.00 71.38 144 ALA A CA 1
ATOM 1073 C C . ALA A 1 144 ? 24.326 6.777 -49.567 1.00 71.38 144 ALA A C 1
ATOM 1075 O O . ALA A 1 144 ? 24.835 7.267 -50.571 1.00 71.38 144 ALA A O 1
ATOM 1076 N N . ASN A 1 145 ? 23.003 6.603 -49.462 1.00 73.56 145 ASN A N 1
ATOM 1077 C CA . ASN A 1 145 ? 22.082 6.838 -50.582 1.00 73.56 145 ASN A CA 1
ATOM 1078 C C . ASN A 1 145 ? 22.037 8.309 -51.036 1.00 73.56 145 ASN A C 1
ATOM 1080 O O . ASN A 1 145 ? 21.853 8.574 -52.217 1.00 73.56 145 ASN A O 1
ATOM 1084 N N . LYS A 1 146 ? 22.251 9.275 -50.129 1.00 68.12 146 LYS A N 1
ATOM 1085 C CA . LYS A 1 146 ? 22.347 10.706 -50.484 1.00 68.12 146 LYS A CA 1
ATOM 1086 C C . LYS A 1 146 ? 23.621 11.080 -51.248 1.00 68.12 146 LYS A C 1
ATOM 1088 O O . LYS A 1 146 ? 23.653 12.142 -51.853 1.00 68.12 146 LYS A O 1
ATOM 1093 N N . ARG A 1 147 ? 24.677 10.262 -51.183 1.00 65.50 147 ARG A N 1
ATOM 1094 C CA . ARG A 1 147 ? 25.965 10.535 -51.844 1.00 65.50 147 ARG A CA 1
ATOM 1095 C C . ARG A 1 147 ? 26.087 9.896 -53.230 1.00 65.50 147 ARG A C 1
ATOM 1097 O O . ARG A 1 147 ? 26.984 10.278 -53.963 1.00 65.50 147 ARG A O 1
ATOM 1104 N N . GLY A 1 148 ? 25.213 8.949 -53.578 1.00 59.19 148 GLY A N 1
ATOM 1105 C CA . GLY A 1 148 ? 25.228 8.238 -54.864 1.00 59.19 148 GLY A CA 1
ATOM 1106 C C . GLY A 1 148 ? 24.237 8.755 -55.915 1.00 59.19 148 GLY A C 1
ATOM 1107 O O . GLY A 1 148 ? 24.030 8.067 -56.906 1.00 59.19 148 GLY A O 1
ATOM 1108 N N . SER A 1 149 ? 23.582 9.905 -55.697 1.00 58.53 149 SER A N 1
ATOM 1109 C CA . SER A 1 149 ? 22.590 10.477 -56.630 1.00 58.53 149 SER A CA 1
ATOM 1110 C C . SER A 1 149 ? 23.086 11.728 -57.378 1.00 58.53 149 SER A C 1
ATOM 1112 O O . SER A 1 149 ? 22.275 12.594 -57.719 1.00 58.53 149 SER A O 1
ATOM 1114 N N . HIS A 1 150 ? 24.397 11.877 -57.569 1.00 50.00 150 HIS A N 1
ATOM 1115 C CA . HIS A 1 150 ? 25.011 12.932 -58.385 1.00 50.00 150 HIS A CA 1
ATOM 1116 C C . HIS A 1 150 ? 25.901 12.300 -59.447 1.00 50.00 150 HIS A C 1
ATOM 1118 O O . HIS A 1 150 ? 26.656 11.374 -59.073 1.00 50.00 150 HIS A O 1
#

Radius of gyration: 25.12 Å; chains: 1; bounding box: 52×36×94 Å

Foldseek 3Di:
DDDPPDPQCQDDDFAEDEDAPAAAKEFEVVVCVRNVFDFPAWDWDDDPVGIDIWTKGFHWDQDPVRDIDHRGIYTYDDDPPRHGMYGYCVRQVQEDWDWDQDPNDTDTDTDPDYDDDDDCPVVVVVVVVVVVVVVVVVVVVVVVVVVPPD